Protein AF-A3WUB2-F1 (afdb_monomer_lite)

Foldseek 3Di:
DLQLDDCQRVCVVVVHGSVVLVVCVVVPVVSVVVVVVVLVSNLVNLVVQLVPDPDPVSVVVSLVSNCVSPVVPRPDDDPDPPPDDVVVVVVCVVVPDDDDDPDPDDDDDDDDDDDDDDDDDDDDDDDDDDDDDDDDDDDDDDDDDDD

Structure (mmCIF, N/CA/C/O backbone):
data_AF-A3WUB2-F1
#
_entry.id   AF-A3WUB2-F1
#
loop_
_atom_site.group_PDB
_atom_site.id
_atom_site.type_symbol
_atom_site.label_atom_id
_atom_site.label_alt_id
_atom_site.label_comp_id
_atom_site.label_asym_id
_atom_site.label_entity_id
_atom_site.label_seq_id
_atom_site.pdbx_PDB_ins_code
_atom_site.Cartn_x
_atom_site.Cartn_y
_atom_site.Cartn_z
_atom_site.occupancy
_atom_site.B_iso_or_equiv
_atom_site.auth_seq_id
_atom_site.auth_comp_id
_atom_site.auth_asym_id
_atom_site.auth_atom_id
_atom_site.pdbx_PDB_model_num
ATOM 1 N N . MET A 1 1 ? -5.023 -6.799 1.228 1.00 88.19 1 MET A N 1
ATOM 2 C CA . MET A 1 1 ? -4.365 -5.854 0.292 1.00 88.19 1 MET A CA 1
ATOM 3 C C . MET A 1 1 ? -3.298 -6.496 -0.600 1.00 88.19 1 MET A C 1
ATOM 5 O O . MET A 1 1 ? -2.909 -5.870 -1.576 1.00 88.19 1 MET A O 1
ATOM 9 N N . GLY A 1 2 ? -2.903 -7.758 -0.372 1.00 86.62 2 GLY A N 1
ATOM 10 C CA . GLY A 1 2 ? -1.895 -8.463 -1.185 1.00 86.62 2 GLY A CA 1
ATOM 11 C C . GLY A 1 2 ? -2.21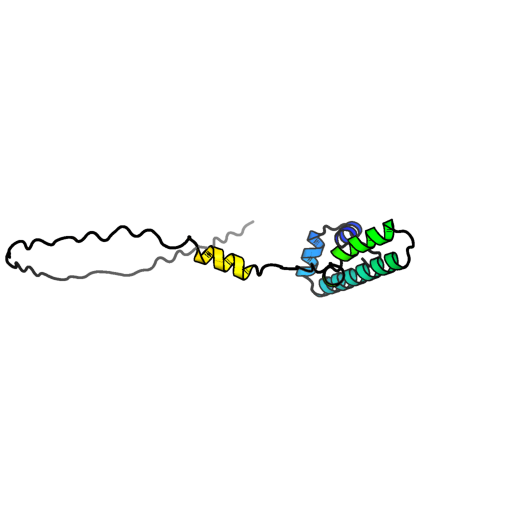4 -8.679 -2.674 1.00 86.62 2 GLY A C 1
ATOM 12 O O . GLY A 1 2 ? -1.397 -9.228 -3.390 1.00 86.62 2 GLY A O 1
ATOM 13 N N . SER A 1 3 ? -3.373 -8.244 -3.176 1.00 89.12 3 SER A N 1
ATOM 14 C CA . SER A 1 3 ? -3.678 -8.180 -4.615 1.00 89.12 3 SER A CA 1
ATOM 15 C C . SER A 1 3 ? -3.305 -6.834 -5.268 1.00 89.12 3 SER A C 1
ATOM 17 O O . SER A 1 3 ? -3.556 -6.629 -6.462 1.00 89.12 3 SER A O 1
ATOM 19 N N . GLY A 1 4 ? -2.734 -5.901 -4.495 1.00 91.19 4 GLY A N 1
ATOM 20 C CA . GLY A 1 4 ? -2.387 -4.537 -4.915 1.00 91.19 4 GLY A CA 1
ATOM 21 C C . GLY A 1 4 ? -3.433 -3.470 -4.550 1.00 91.19 4 GLY A C 1
ATOM 22 O O . GLY A 1 4 ? -3.244 -2.292 -4.854 1.00 91.19 4 GLY A O 1
ATOM 23 N N . LEU A 1 5 ? -4.526 -3.851 -3.878 1.00 93.25 5 LEU A N 1
ATOM 24 C CA . LEU A 1 5 ? -5.572 -2.920 -3.437 1.00 93.25 5 LEU A CA 1
ATOM 25 C C . LEU A 1 5 ? -5.057 -1.944 -2.376 1.00 93.25 5 LEU A C 1
ATOM 27 O O . LEU A 1 5 ? -4.359 -2.347 -1.448 1.00 93.25 5 LEU A O 1
ATOM 31 N N . SER A 1 6 ? -5.465 -0.678 -2.479 1.00 94.94 6 SER A N 1
ATOM 32 C CA . SER A 1 6 ? -5.246 0.319 -1.427 1.00 94.94 6 SER A CA 1
ATOM 33 C C . SER A 1 6 ? -6.092 0.023 -0.185 1.00 94.94 6 SER A C 1
ATOM 35 O O . SER A 1 6 ? -7.097 -0.687 -0.265 1.00 94.94 6 SER A O 1
ATOM 37 N N . LEU A 1 7 ? -5.742 0.638 0.949 1.00 95.25 7 LEU A N 1
ATOM 38 C CA . LEU A 1 7 ? -6.508 0.513 2.194 1.00 95.25 7 LEU A CA 1
ATOM 39 C C . LEU A 1 7 ? -7.975 0.921 2.020 1.00 95.25 7 LEU A C 1
ATOM 41 O O . LEU A 1 7 ? -8.873 0.284 2.553 1.00 95.25 7 LEU A O 1
ATOM 45 N N . THR A 1 8 ? -8.235 1.953 1.214 1.00 96.44 8 THR A N 1
ATOM 46 C CA . THR A 1 8 ? -9.603 2.410 0.917 1.00 96.44 8 THR A CA 1
ATOM 47 C C . THR A 1 8 ? -10.379 1.399 0.082 1.00 96.44 8 THR A C 1
ATOM 49 O O . THR A 1 8 ? -11.546 1.149 0.363 1.00 96.44 8 THR A O 1
ATOM 52 N N . ALA A 1 9 ? -9.739 0.783 -0.913 1.00 95.69 9 ALA A N 1
ATOM 53 C CA . ALA A 1 9 ? -10.386 -0.249 -1.713 1.00 95.69 9 ALA A CA 1
ATOM 54 C C . ALA A 1 9 ? -10.645 -1.523 -0.890 1.00 95.69 9 ALA A C 1
ATOM 56 O O . ALA A 1 9 ? -11.698 -2.138 -1.030 1.00 95.69 9 ALA A O 1
ATOM 57 N N . ALA A 1 10 ? -9.725 -1.884 0.011 1.00 95.56 10 ALA A N 1
ATOM 58 C CA . ALA A 1 10 ? -9.936 -2.970 0.965 1.00 95.56 10 ALA A CA 1
ATOM 59 C C . ALA A 1 10 ? -11.096 -2.670 1.931 1.00 95.56 10 ALA A C 1
ATOM 61 O O . ALA A 1 10 ? -11.934 -3.540 2.148 1.00 95.56 10 ALA A O 1
ATOM 62 N N . ALA A 1 11 ? -11.200 -1.433 2.433 1.00 96.31 11 ALA A N 1
ATOM 63 C CA . ALA A 1 11 ? -12.327 -0.990 3.256 1.00 96.31 11 ALA A CA 1
ATOM 64 C C . ALA A 1 11 ? -13.663 -1.137 2.519 1.00 96.31 11 ALA A C 1
ATOM 66 O O . ALA A 1 11 ? -14.597 -1.743 3.042 1.00 96.31 11 ALA A O 1
ATOM 67 N N . GLY A 1 12 ? -13.719 -0.665 1.269 1.00 97.12 12 GLY A N 1
ATOM 68 C CA . GLY A 1 12 ? -14.898 -0.809 0.417 1.00 97.12 12 GLY A CA 1
ATOM 69 C C . GLY A 1 12 ? -15.281 -2.272 0.186 1.00 97.12 12 GLY A C 1
ATOM 70 O O . GLY A 1 12 ? -16.454 -2.614 0.293 1.00 97.12 12 GLY A O 1
ATOM 71 N N . ALA A 1 13 ? -14.300 -3.151 -0.046 1.00 95.50 13 ALA A N 1
ATOM 72 C CA . ALA A 1 13 ? -14.537 -4.588 -0.201 1.00 95.50 13 ALA A CA 1
ATOM 73 C C . ALA A 1 13 ? -15.074 -5.254 1.081 1.00 95.50 13 ALA A C 1
ATOM 75 O O . ALA A 1 13 ? -15.836 -6.212 0.999 1.00 95.50 13 ALA A O 1
ATOM 76 N N . MET A 1 14 ? -14.705 -4.738 2.256 1.00 94.75 14 MET A N 1
ATOM 77 C CA . MET A 1 14 ? -15.223 -5.178 3.556 1.00 94.75 14 MET A CA 1
ATOM 78 C C . MET A 1 14 ? -16.569 -4.532 3.929 1.00 94.75 14 MET A C 1
ATOM 80 O O . MET A 1 14 ? -17.142 -4.881 4.957 1.00 94.75 14 MET A O 1
ATOM 84 N N . GLY A 1 15 ? -17.069 -3.579 3.135 1.00 97.62 15 GLY A N 1
ATOM 85 C CA . GLY A 1 15 ? -18.298 -2.842 3.437 1.00 97.62 15 GLY A CA 1
ATOM 86 C C . GLY A 1 15 ? -18.156 -1.827 4.574 1.00 97.62 15 GLY A C 1
ATOM 87 O O . GLY A 1 15 ? -19.154 -1.451 5.186 1.00 97.62 15 GLY A O 1
ATOM 88 N N . VAL A 1 16 ? -16.934 -1.376 4.873 1.00 97.94 16 VAL A N 1
ATOM 89 C CA . VAL A 1 16 ? -16.665 -0.400 5.939 1.00 97.94 16 VAL A CA 1
ATOM 90 C C . VAL A 1 16 ? -16.023 0.869 5.390 1.00 97.94 16 VAL A C 1
ATOM 92 O O . VAL A 1 16 ? -15.391 0.882 4.333 1.00 97.94 16 VAL A O 1
ATOM 95 N N . SER A 1 17 ? -16.169 1.970 6.125 1.00 97.69 17 SER A N 1
ATOM 96 C CA . SER A 1 17 ? -15.492 3.217 5.774 1.00 97.69 17 SER A CA 1
ATOM 97 C C . SER A 1 17 ? -13.996 3.143 6.101 1.00 97.69 17 SER A C 1
ATOM 99 O O . SER A 1 17 ? -13.579 2.437 7.021 1.00 97.69 17 SER A O 1
ATOM 101 N N . ARG A 1 18 ? -13.173 3.945 5.412 1.00 96.50 18 ARG A N 1
ATOM 102 C CA . ARG A 1 18 ? -11.752 4.096 5.775 1.00 96.50 18 ARG A CA 1
ATOM 103 C C . ARG A 1 18 ? -11.579 4.607 7.211 1.00 96.50 18 ARG A C 1
ATOM 105 O O . ARG A 1 18 ? -10.668 4.170 7.901 1.00 96.50 18 ARG A O 1
ATOM 112 N N . ALA A 1 19 ? -12.461 5.499 7.664 1.00 97.75 19 ALA A N 1
ATOM 113 C CA . ALA A 1 19 ? -12.425 6.031 9.025 1.00 97.75 19 ALA A CA 1
ATOM 114 C C . ALA A 1 19 ? -12.628 4.929 10.077 1.00 97.75 19 ALA A C 1
ATOM 116 O O . ALA A 1 19 ? -11.963 4.935 11.106 1.00 97.75 19 ALA A O 1
ATOM 117 N N . THR A 1 20 ? -13.492 3.950 9.789 1.00 98.00 20 THR A N 1
ATOM 118 C CA . THR A 1 20 ? -13.698 2.777 10.649 1.00 98.00 20 THR A CA 1
ATOM 119 C C . THR A 1 20 ? -12.412 1.972 10.810 1.00 98.00 20 THR A C 1
ATOM 121 O O . THR A 1 20 ? -12.063 1.620 11.929 1.00 98.00 20 THR A O 1
ATOM 124 N N . ILE A 1 21 ? -11.684 1.736 9.713 1.00 97.44 21 ILE A N 1
ATOM 125 C CA . ILE A 1 21 ? -10.391 1.040 9.763 1.00 97.44 21 ILE A CA 1
ATOM 126 C C . ILE A 1 21 ? -9.374 1.832 10.583 1.00 97.44 21 ILE A C 1
ATOM 128 O O . ILE A 1 21 ? -8.694 1.241 11.411 1.00 97.44 21 ILE A O 1
ATOM 132 N N . ASN A 1 22 ? -9.283 3.151 10.383 1.00 97.25 22 ASN A N 1
ATOM 133 C CA . ASN A 1 22 ? -8.363 3.990 11.156 1.00 97.25 22 ASN A CA 1
ATOM 134 C C . ASN A 1 22 ? -8.636 3.877 12.658 1.00 97.25 22 ASN A C 1
ATOM 136 O O . ASN A 1 22 ? -7.719 3.585 13.414 1.00 97.25 22 ASN A O 1
ATOM 140 N N . ARG A 1 23 ? -9.905 3.988 13.067 1.00 98.12 23 ARG A N 1
ATOM 141 C CA . ARG A 1 23 ? -10.297 3.809 14.467 1.00 98.12 23 ARG A CA 1
ATOM 142 C C . ARG A 1 23 ? -9.883 2.437 15.009 1.00 98.12 23 ARG A C 1
ATOM 144 O O . ARG A 1 23 ? -9.336 2.358 16.097 1.00 98.12 23 ARG A O 1
ATOM 151 N N . TRP A 1 24 ? -10.089 1.364 14.243 1.00 97.88 24 TRP A N 1
ATOM 152 C CA . TRP A 1 24 ? -9.658 0.029 14.666 1.00 97.88 24 TRP A CA 1
ATOM 153 C C . TRP A 1 24 ? -8.139 -0.102 14.794 1.00 97.88 24 TRP A C 1
ATOM 155 O O . TRP A 1 24 ? -7.680 -0.815 15.676 1.00 97.88 24 TRP A O 1
ATOM 165 N N . MET A 1 25 ? -7.353 0.568 13.946 1.00 97.88 25 MET A N 1
ATOM 166 C CA . MET A 1 25 ? -5.890 0.578 14.081 1.00 97.88 25 MET A CA 1
ATOM 167 C C . MET A 1 25 ? -5.424 1.331 15.332 1.00 97.88 25 MET A C 1
ATOM 169 O O . MET A 1 25 ? -4.394 0.971 15.898 1.00 97.88 25 MET A O 1
ATOM 173 N N . ASP A 1 26 ? -6.163 2.359 15.750 1.00 97.81 26 ASP A N 1
ATOM 174 C CA . ASP A 1 26 ? -5.858 3.125 16.961 1.00 97.81 26 ASP A CA 1
ATOM 175 C C . ASP A 1 26 ? -6.255 2.353 18.233 1.00 97.81 26 ASP A C 1
ATOM 177 O O . ASP A 1 26 ? -5.543 2.394 19.233 1.00 97.81 26 ASP A O 1
ATOM 181 N N . GLU A 1 27 ? -7.379 1.631 18.190 1.00 98.31 27 GLU A N 1
ATOM 182 C CA . GLU A 1 27 ? -7.930 0.875 19.325 1.00 98.31 27 GLU A CA 1
ATOM 183 C C . GLU A 1 27 ? -7.296 -0.518 19.498 1.00 98.31 27 GLU A C 1
ATOM 185 O O . GLU A 1 27 ? -7.294 -1.058 20.607 1.00 98.31 27 GLU A O 1
ATOM 190 N N . HIS A 1 28 ? -6.755 -1.111 18.427 1.00 97.88 28 HIS A N 1
ATOM 191 C CA . HIS A 1 28 ? -6.253 -2.487 18.418 1.00 97.88 28 HIS A CA 1
ATOM 192 C C . HIS A 1 28 ? -4.880 -2.599 17.734 1.00 97.88 28 HIS A C 1
ATOM 194 O O . HIS A 1 28 ? -4.769 -2.636 16.505 1.00 97.88 28 HIS A O 1
ATOM 200 N N . GLU A 1 29 ? -3.818 -2.742 18.533 1.00 97.19 29 GLU A N 1
ATOM 201 C CA . GLU A 1 29 ? -2.434 -2.849 18.041 1.00 97.19 29 GLU A CA 1
ATOM 202 C C . GLU A 1 29 ? -2.216 -4.074 17.134 1.00 97.19 29 GLU A C 1
ATOM 204 O O . GLU A 1 29 ? -1.605 -3.972 16.073 1.00 97.19 29 GLU A O 1
ATOM 209 N N . GLU A 1 30 ? -2.815 -5.219 17.467 1.00 97.69 30 GLU A N 1
ATOM 210 C CA . GLU A 1 30 ? -2.765 -6.428 16.632 1.00 97.69 30 GLU A CA 1
ATOM 211 C C . GLU A 1 30 ? -3.368 -6.217 15.231 1.00 97.69 30 GLU A C 1
ATOM 213 O O . GLU A 1 30 ? -2.902 -6.785 14.234 1.00 97.69 30 GLU A O 1
ATOM 218 N N . PHE A 1 31 ? -4.398 -5.370 15.141 1.00 97.56 31 PHE A N 1
ATOM 219 C CA . PHE A 1 31 ? -5.035 -5.034 13.878 1.00 97.56 31 PHE A CA 1
ATOM 220 C C . PHE A 1 31 ? -4.167 -4.067 13.078 1.00 97.56 31 PHE A C 1
ATOM 222 O O . PHE A 1 31 ? -4.010 -4.247 11.869 1.00 97.56 31 PHE A O 1
ATOM 229 N N . LYS A 1 32 ? -3.538 -3.095 13.743 1.00 97.81 32 LYS A N 1
ATOM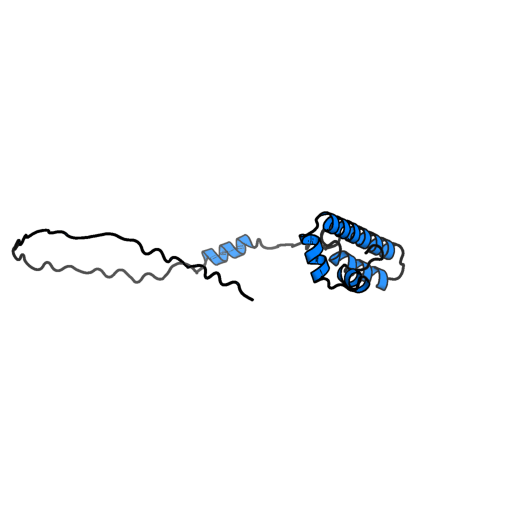 230 C CA . LYS A 1 32 ? -2.543 -2.213 13.126 1.00 97.81 32 LYS A CA 1
ATOM 231 C C . LYS A 1 32 ? -1.395 -3.010 12.500 1.00 97.81 32 LYS A C 1
ATOM 233 O O . LYS A 1 32 ? -1.075 -2.787 11.332 1.00 97.81 32 LYS A O 1
ATOM 238 N N . ASP A 1 33 ? -0.862 -4.004 13.206 1.00 98.06 33 ASP A N 1
ATOM 239 C CA . ASP A 1 33 ? 0.169 -4.906 12.675 1.00 98.06 33 ASP A CA 1
ATOM 240 C C . ASP A 1 33 ? -0.328 -5.738 11.485 1.00 98.06 33 ASP A C 1
ATOM 242 O O . ASP A 1 33 ? 0.408 -5.994 10.525 1.00 98.06 33 ASP A O 1
ATOM 246 N N . ALA A 1 34 ? -1.589 -6.177 11.508 1.00 96.94 34 ALA A N 1
ATOM 247 C CA . ALA A 1 34 ? -2.198 -6.858 10.369 1.00 96.94 34 ALA A CA 1
ATOM 248 C C . ALA A 1 34 ? -2.333 -5.938 9.146 1.00 96.94 34 ALA A C 1
ATOM 250 O O . ALA A 1 34 ? -2.063 -6.374 8.020 1.00 96.94 34 ALA A O 1
ATOM 251 N N . VAL A 1 35 ? -2.707 -4.672 9.351 1.00 96.62 35 VAL A N 1
ATOM 252 C CA . VAL A 1 35 ? -2.765 -3.671 8.280 1.00 96.62 35 VAL A CA 1
ATOM 253 C C . VAL A 1 35 ? -1.370 -3.407 7.722 1.00 96.62 35 VAL A C 1
ATOM 255 O O . VAL A 1 35 ? -1.212 -3.497 6.505 1.00 96.62 35 VAL A O 1
ATOM 258 N N . ALA A 1 36 ? -0.358 -3.211 8.572 1.00 96.19 36 ALA A N 1
ATOM 259 C CA . ALA A 1 36 ? 1.031 -3.009 8.153 1.00 96.19 36 ALA A CA 1
ATOM 260 C C . ALA A 1 36 ? 1.556 -4.182 7.302 1.00 96.19 36 ALA A C 1
ATOM 262 O O . ALA A 1 36 ? 2.092 -3.982 6.209 1.00 96.19 36 ALA A O 1
ATOM 263 N N . ARG A 1 37 ? 1.303 -5.433 7.721 1.00 97.12 37 ARG A N 1
ATOM 264 C CA . ARG A 1 37 ? 1.602 -6.625 6.899 1.00 97.12 37 ARG A CA 1
ATOM 265 C C . ARG A 1 37 ? 0.857 -6.609 5.565 1.00 97.12 37 ARG A C 1
ATOM 267 O O . ARG A 1 37 ? 1.398 -7.009 4.534 1.00 97.12 37 ARG A O 1
ATOM 274 N N . GLY A 1 38 ? -0.390 -6.148 5.571 1.00 96.31 38 GLY A N 1
ATOM 275 C CA . GLY A 1 38 ? -1.178 -5.964 4.361 1.00 96.31 38 GLY A CA 1
ATOM 276 C C . GLY A 1 38 ? -0.588 -4.920 3.410 1.00 96.31 38 GLY A C 1
ATOM 277 O O . GLY A 1 38 ? -0.662 -5.118 2.195 1.00 96.31 38 GLY A O 1
ATOM 278 N N . GLU A 1 39 ? -0.034 -3.826 3.934 1.00 95.75 39 GLU A N 1
ATOM 279 C CA . GLU A 1 39 ? 0.596 -2.754 3.151 1.00 95.75 39 GLU A CA 1
ATOM 280 C C . GLU A 1 39 ? 1.903 -3.236 2.523 1.00 95.75 39 GLU A C 1
ATOM 282 O O . GLU A 1 39 ? 2.080 -3.082 1.314 1.00 95.75 39 GLU A O 1
ATOM 287 N N . ALA A 1 40 ? 2.733 -3.955 3.282 1.00 95.94 40 ALA A N 1
ATOM 288 C CA . ALA A 1 40 ? 3.921 -4.618 2.745 1.00 95.94 40 ALA A CA 1
ATOM 289 C C . ALA A 1 40 ? 3.562 -5.615 1.623 1.00 95.94 40 ALA A C 1
ATOM 291 O O . ALA A 1 40 ? 4.144 -5.593 0.537 1.00 95.94 40 ALA A O 1
ATOM 292 N N . ALA A 1 41 ? 2.527 -6.440 1.821 1.00 97.00 41 ALA A N 1
ATOM 293 C CA . ALA A 1 41 ? 2.057 -7.366 0.788 1.00 97.00 41 ALA A CA 1
ATOM 294 C C . ALA A 1 41 ? 1.516 -6.644 -0.461 1.00 97.00 41 ALA A C 1
ATOM 296 O O . ALA A 1 41 ? 1.604 -7.163 -1.575 1.00 97.00 41 ALA A O 1
ATOM 297 N N . ARG A 1 42 ? 0.937 -5.449 -0.293 1.00 96.81 42 ARG A N 1
ATOM 298 C CA . ARG A 1 42 ? 0.484 -4.613 -1.411 1.00 96.81 42 ARG A CA 1
ATOM 299 C C . ARG A 1 42 ? 1.667 -4.116 -2.239 1.00 96.81 42 ARG A C 1
ATOM 301 O O . ARG A 1 42 ? 1.571 -4.174 -3.463 1.00 96.81 42 ARG A O 1
ATOM 308 N N . ALA A 1 43 ? 2.737 -3.642 -1.597 1.00 96.88 43 ALA A N 1
ATOM 309 C CA . ALA A 1 43 ? 3.951 -3.198 -2.282 1.00 96.88 43 ALA A CA 1
ATOM 310 C C . ALA A 1 43 ? 4.549 -4.340 -3.118 1.00 96.88 43 ALA A C 1
ATOM 312 O O . ALA A 1 43 ? 4.646 -4.212 -4.338 1.00 96.88 43 ALA A O 1
ATOM 313 N N . LEU A 1 44 ? 4.755 -5.513 -2.506 1.00 97.25 44 LEU A N 1
ATOM 314 C CA . LEU A 1 44 ? 5.245 -6.710 -3.198 1.00 97.25 44 LEU A CA 1
ATOM 315 C C . LEU A 1 44 ? 4.399 -7.076 -4.428 1.00 97.25 44 LEU A C 1
ATOM 317 O O . LEU A 1 44 ? 4.932 -7.406 -5.487 1.00 97.25 44 LEU A O 1
ATOM 321 N N . ALA A 1 45 ? 3.070 -7.021 -4.307 1.00 97.19 45 ALA A N 1
ATOM 322 C CA . ALA A 1 45 ? 2.169 -7.346 -5.409 1.00 97.19 45 ALA A CA 1
ATOM 323 C C . ALA A 1 45 ? 2.263 -6.341 -6.568 1.00 97.19 45 ALA A C 1
ATOM 325 O O . ALA A 1 45 ? 2.161 -6.731 -7.734 1.00 97.19 45 ALA A O 1
ATOM 326 N N . LEU A 1 46 ? 2.442 -5.054 -6.260 1.00 97.00 46 LEU A N 1
ATOM 327 C CA . LEU A 1 46 ? 2.605 -4.001 -7.261 1.00 97.00 46 LEU A CA 1
ATOM 328 C C . LEU A 1 46 ? 3.958 -4.109 -7.970 1.00 97.00 46 LEU A C 1
ATOM 330 O O . LEU A 1 46 ? 3.988 -4.012 -9.198 1.00 97.00 46 LEU A O 1
ATOM 334 N N . GLU A 1 47 ? 5.033 -4.376 -7.230 1.00 97.06 47 GLU A N 1
ATOM 335 C CA . GLU A 1 47 ? 6.373 -4.614 -7.779 1.00 97.06 47 GLU A CA 1
ATOM 336 C C . GLU A 1 47 ? 6.404 -5.854 -8.663 1.00 97.06 47 GLU A C 1
ATOM 338 O O . GLU A 1 47 ? 6.820 -5.785 -9.816 1.00 97.06 47 GLU A O 1
ATOM 343 N N . SER A 1 48 ? 5.867 -6.971 -8.169 1.00 97.44 48 SER A N 1
ATOM 344 C CA . SER A 1 48 ? 5.784 -8.216 -8.937 1.00 97.44 48 SER A CA 1
ATOM 345 C C . SER A 1 48 ? 5.003 -8.012 -10.235 1.00 97.44 48 SER A C 1
ATOM 347 O O . SER A 1 48 ? 5.417 -8.479 -11.294 1.00 97.44 48 SER A O 1
ATOM 349 N N . ARG A 1 49 ? 3.888 -7.267 -10.182 1.00 96.81 49 ARG A N 1
ATOM 350 C CA . ARG A 1 49 ? 3.098 -6.928 -11.375 1.00 96.81 49 ARG A CA 1
ATOM 351 C C . ARG A 1 49 ? 3.863 -6.026 -12.339 1.00 96.81 49 ARG A C 1
ATOM 353 O O . ARG A 1 49 ? 3.714 -6.191 -13.545 1.00 96.81 49 ARG A O 1
ATOM 360 N N . MET A 1 50 ? 4.641 -5.080 -11.822 1.00 96.88 50 MET A N 1
ATOM 361 C CA . MET A 1 50 ? 5.473 -4.197 -12.631 1.00 96.88 50 MET A CA 1
ATOM 362 C C . MET A 1 50 ? 6.564 -4.985 -13.363 1.00 96.88 50 MET A C 1
ATOM 364 O O . MET A 1 50 ? 6.702 -4.832 -14.570 1.00 96.88 50 MET A O 1
ATOM 368 N N . LEU A 1 51 ? 7.287 -5.853 -12.648 1.00 97.06 51 LEU A N 1
ATOM 369 C CA . LEU A 1 51 ? 8.386 -6.661 -13.189 1.00 97.06 51 LEU A CA 1
ATOM 370 C C . LEU A 1 51 ? 7.915 -7.728 -14.184 1.00 97.06 51 LEU A C 1
ATOM 372 O O . LEU A 1 51 ? 8.647 -8.071 -15.104 1.00 97.06 51 LEU A O 1
ATOM 376 N N . ALA A 1 52 ? 6.703 -8.253 -14.005 1.00 97.50 52 ALA A N 1
ATOM 377 C CA . ALA A 1 52 ? 6.130 -9.267 -14.886 1.00 97.50 52 ALA A CA 1
ATOM 378 C C . ALA A 1 52 ? 5.444 -8.691 -16.139 1.00 97.50 52 ALA A C 1
ATOM 380 O O . ALA A 1 52 ? 4.916 -9.458 -16.944 1.00 97.50 52 ALA A O 1
ATOM 381 N N . SER A 1 53 ? 5.362 -7.365 -16.287 1.00 96.81 53 SER A N 1
ATOM 382 C CA . SER A 1 53 ? 4.633 -6.736 -17.387 1.00 96.81 53 SER A CA 1
ATOM 383 C C . SER A 1 53 ? 5.576 -6.112 -18.404 1.00 96.81 53 SER A C 1
ATOM 385 O O . SER A 1 53 ? 6.385 -5.267 -18.052 1.00 96.81 53 SER A O 1
ATOM 387 N N . ASP A 1 54 ? 5.369 -6.420 -19.684 1.00 97.00 54 ASP A N 1
ATOM 388 C CA . ASP A 1 54 ? 6.023 -5.713 -20.796 1.00 97.00 54 ASP A CA 1
ATOM 389 C C . ASP A 1 54 ? 5.252 -4.448 -21.221 1.00 97.00 54 ASP A C 1
ATOM 391 O O . ASP A 1 54 ? 5.690 -3.669 -22.070 1.00 97.00 54 ASP A O 1
ATOM 395 N N . ASN A 1 55 ? 4.065 -4.218 -20.647 1.00 97.81 55 ASN A N 1
ATOM 396 C CA . ASN A 1 55 ? 3.225 -3.085 -21.001 1.00 97.81 55 ASN A CA 1
ATOM 397 C C . ASN A 1 55 ? 3.652 -1.836 -20.223 1.00 97.81 55 ASN A C 1
ATOM 399 O O . ASN A 1 55 ? 3.399 -1.703 -19.024 1.00 97.81 55 ASN A O 1
ATOM 403 N N . THR A 1 56 ? 4.204 -0.855 -20.937 1.00 96.88 56 THR A N 1
ATOM 404 C CA . THR A 1 56 ? 4.664 0.413 -20.358 1.00 96.88 56 THR A CA 1
ATOM 405 C C . THR A 1 56 ? 3.586 1.156 -19.560 1.00 96.88 56 THR A C 1
ATOM 407 O O . THR A 1 56 ? 3.910 1.813 -18.571 1.00 96.88 56 THR A O 1
ATOM 410 N N . ALA A 1 57 ? 2.308 1.070 -19.944 1.00 97.44 57 ALA A N 1
ATOM 411 C CA . ALA A 1 57 ? 1.223 1.712 -19.199 1.00 97.44 57 ALA A CA 1
ATOM 412 C C . ALA A 1 57 ? 1.005 1.052 -17.828 1.00 97.44 57 ALA A C 1
ATOM 414 O O . ALA A 1 57 ? 0.817 1.754 -16.835 1.00 97.44 57 ALA A O 1
ATOM 415 N N . VAL A 1 58 ? 1.090 -0.281 -17.762 1.00 96.88 58 VAL A N 1
ATOM 416 C CA . VAL A 1 58 ? 0.997 -1.039 -16.504 1.00 96.88 58 VAL A CA 1
ATOM 417 C C . VAL A 1 58 ? 2.203 -0.740 -15.622 1.00 96.88 58 VAL A C 1
ATOM 419 O O . VAL A 1 58 ? 2.021 -0.443 -14.443 1.00 96.88 58 VAL A O 1
ATOM 422 N N . ILE A 1 59 ? 3.409 -0.730 -16.200 1.00 97.75 59 ILE A N 1
ATOM 423 C CA . ILE A 1 59 ? 4.643 -0.400 -15.475 1.00 97.75 59 ILE A CA 1
ATOM 424 C C . ILE A 1 59 ? 4.528 0.984 -14.830 1.00 97.75 59 ILE A C 1
ATOM 426 O O . ILE A 1 59 ? 4.714 1.124 -13.622 1.00 97.75 59 ILE A O 1
ATOM 430 N N . LYS A 1 60 ? 4.149 2.005 -15.610 1.00 97.38 60 LYS A N 1
ATOM 431 C CA . LYS A 1 60 ? 3.976 3.375 -15.103 1.00 97.38 60 LYS A CA 1
ATOM 432 C C . LYS A 1 60 ? 2.900 3.452 -14.022 1.00 97.38 60 LYS A C 1
ATOM 434 O O . LYS A 1 60 ? 3.118 4.093 -12.999 1.00 97.38 60 LYS A O 1
ATOM 439 N N . ALA A 1 61 ? 1.756 2.795 -14.218 1.00 96.25 61 ALA A N 1
ATOM 440 C CA . ALA A 1 61 ? 0.688 2.777 -13.221 1.00 96.25 61 ALA A CA 1
ATOM 441 C C . ALA A 1 61 ? 1.144 2.135 -11.899 1.00 96.25 61 ALA A C 1
ATOM 443 O O . ALA A 1 61 ? 0.879 2.690 -10.832 1.00 96.25 61 ALA A O 1
ATOM 444 N N . CYS A 1 62 ? 1.869 1.012 -11.959 1.00 96.69 62 CYS A N 1
ATOM 445 C CA . CYS A 1 62 ? 2.464 0.385 -10.780 1.00 96.69 62 CYS A CA 1
ATOM 446 C C . CYS A 1 62 ? 3.499 1.296 -10.112 1.00 96.69 62 CYS A C 1
ATOM 448 O O . CYS A 1 62 ? 3.437 1.465 -8.898 1.00 96.69 62 CYS A O 1
ATOM 450 N N . HIS A 1 63 ? 4.373 1.947 -10.882 1.00 96.31 63 HIS A N 1
ATOM 451 C CA . HIS A 1 63 ? 5.354 2.901 -10.362 1.00 96.31 63 HIS A CA 1
ATOM 452 C C . HIS A 1 63 ? 4.688 4.046 -9.575 1.00 96.31 63 HIS A C 1
ATOM 454 O O . HIS A 1 63 ? 5.033 4.306 -8.423 1.00 96.31 63 HIS A O 1
ATOM 460 N N . PHE A 1 64 ? 3.654 4.684 -10.139 1.00 96.06 64 PHE A N 1
ATOM 461 C CA . PHE A 1 64 ? 2.887 5.716 -9.426 1.00 96.06 64 PHE A CA 1
ATOM 462 C C . PHE A 1 64 ? 2.147 5.171 -8.198 1.00 96.06 64 PHE A C 1
ATOM 464 O O . PHE A 1 64 ? 2.008 5.871 -7.191 1.00 96.06 64 PHE A O 1
ATOM 471 N N . ALA A 1 65 ? 1.661 3.931 -8.254 1.00 95.81 65 ALA A N 1
ATOM 472 C CA . ALA A 1 65 ? 1.030 3.296 -7.105 1.00 95.81 65 ALA A CA 1
ATOM 473 C C . ALA A 1 65 ? 2.039 3.019 -5.977 1.00 95.81 65 ALA A C 1
ATOM 475 O O . ALA A 1 65 ? 1.682 3.204 -4.812 1.00 95.81 65 ALA A O 1
ATOM 476 N N . LEU A 1 66 ? 3.272 2.631 -6.316 1.00 96.50 66 LEU A N 1
ATOM 477 C CA . LEU A 1 66 ? 4.359 2.341 -5.378 1.00 96.50 66 LEU A CA 1
ATOM 478 C C . LEU A 1 66 ? 4.873 3.597 -4.678 1.00 96.50 66 LEU A C 1
ATOM 480 O O . LEU A 1 66 ? 4.950 3.596 -3.455 1.00 96.50 66 LEU A O 1
ATOM 484 N N . MET A 1 67 ? 5.053 4.712 -5.391 1.00 95.69 67 MET A N 1
ATOM 485 C CA . MET A 1 67 ? 5.411 6.001 -4.767 1.00 95.69 67 MET A CA 1
ATOM 486 C C . MET A 1 67 ? 4.419 6.469 -3.688 1.00 95.69 67 MET A C 1
ATOM 488 O O . MET A 1 67 ? 4.778 7.241 -2.799 1.00 95.69 67 MET A O 1
ATOM 492 N N . ASN A 1 68 ? 3.161 6.027 -3.775 1.00 92.25 68 ASN A N 1
ATOM 493 C CA . ASN A 1 68 ? 2.127 6.312 -2.781 1.00 92.25 68 ASN A CA 1
ATOM 494 C C . ASN A 1 68 ? 1.991 5.218 -1.713 1.00 92.25 68 ASN A C 1
ATOM 496 O O . ASN A 1 68 ? 1.417 5.477 -0.659 1.00 92.25 68 ASN A O 1
ATOM 500 N N . ALA A 1 69 ? 2.412 3.989 -2.011 1.00 93.62 69 ALA A N 1
ATOM 501 C CA . ALA A 1 69 ? 2.306 2.848 -1.107 1.00 93.62 69 ALA A CA 1
ATOM 502 C C . ALA A 1 69 ? 3.517 2.732 -0.174 1.00 93.62 69 ALA A C 1
ATOM 504 O O . ALA A 1 69 ? 3.316 2.428 0.992 1.00 93.62 69 ALA A O 1
ATOM 505 N N . ALA A 1 70 ? 4.717 2.989 -0.696 1.00 94.06 70 ALA A N 1
ATOM 506 C CA . ALA A 1 70 ? 5.999 2.904 -0.002 1.00 94.06 70 ALA A CA 1
ATOM 507 C C . ALA A 1 70 ? 6.881 4.110 -0.396 1.00 94.06 70 ALA A C 1
ATOM 509 O O . ALA A 1 70 ? 7.836 3.980 -1.172 1.00 94.06 70 ALA A O 1
ATOM 510 N N . PRO A 1 71 ? 6.513 5.336 0.029 1.00 93.06 71 PRO A N 1
ATOM 511 C CA . PRO A 1 71 ? 7.219 6.554 -0.365 1.00 93.06 71 PRO A CA 1
ATOM 512 C C . PRO A 1 71 ? 8.683 6.580 0.095 1.00 93.06 71 PRO A C 1
ATOM 514 O O . PRO A 1 71 ? 9.511 7.191 -0.567 1.00 93.06 71 PRO A O 1
ATOM 517 N N . GLU A 1 72 ? 9.022 5.940 1.205 1.00 91.25 72 GLU A N 1
ATOM 518 C CA . GLU A 1 72 ? 10.386 5.843 1.735 1.00 91.25 72 GLU A CA 1
ATOM 519 C C . GLU A 1 72 ? 11.364 5.127 0.793 1.00 91.25 72 GLU A C 1
ATOM 521 O O . GLU A 1 72 ? 12.536 5.504 0.734 1.00 91.25 72 GLU A O 1
ATOM 526 N N . GLU A 1 73 ? 10.879 4.146 0.032 1.00 92.19 73 GLU A N 1
ATOM 527 C CA . GLU A 1 73 ? 11.677 3.359 -0.913 1.00 92.19 73 GLU A CA 1
ATOM 528 C C . GLU A 1 73 ? 11.583 3.905 -2.342 1.00 92.19 73 GLU A C 1
ATOM 530 O O . GLU A 1 73 ? 12.581 3.956 -3.060 1.00 92.19 73 GLU A O 1
ATOM 535 N N . TRP A 1 74 ? 10.387 4.342 -2.747 1.00 94.06 74 TRP A N 1
ATOM 536 C CA . TRP A 1 74 ? 10.080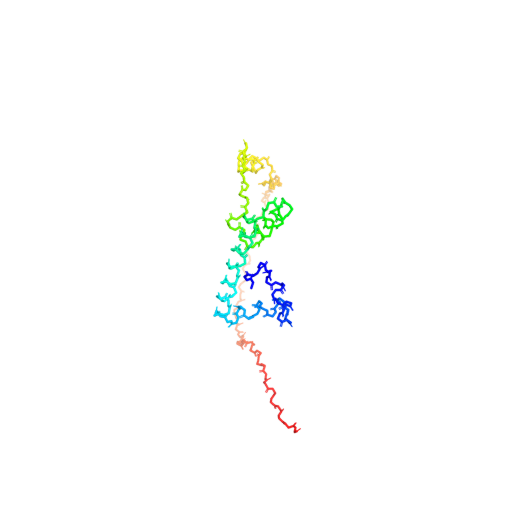 4.642 -4.147 1.00 94.06 74 TRP A CA 1
ATOM 537 C C . TRP A 1 74 ? 10.025 6.132 -4.481 1.00 94.06 74 TRP A C 1
ATOM 539 O O . TRP A 1 74 ? 10.038 6.486 -5.660 1.00 94.06 74 TRP A O 1
ATOM 549 N N . ARG A 1 75 ? 9.924 7.032 -3.494 1.00 91.81 75 ARG A N 1
ATOM 550 C CA . ARG A 1 75 ? 9.891 8.470 -3.787 1.00 91.81 75 ARG A CA 1
ATOM 551 C C . ARG A 1 75 ? 11.289 8.944 -4.161 1.00 91.81 75 ARG A C 1
ATOM 553 O O . ARG A 1 75 ? 12.243 8.794 -3.401 1.00 91.81 75 ARG A O 1
ATOM 560 N N . GLU A 1 76 ? 11.381 9.595 -5.311 1.00 87.69 76 GLU A N 1
ATOM 561 C CA . GLU A 1 76 ? 12.609 10.250 -5.740 1.00 87.69 76 GLU A CA 1
ATOM 562 C C . GLU A 1 76 ? 13.028 11.304 -4.708 1.00 87.69 76 GLU A C 1
ATOM 564 O O . GLU A 1 76 ? 12.252 12.188 -4.328 1.00 87.69 76 GLU A O 1
ATOM 569 N N . LYS A 1 77 ? 14.272 11.203 -4.231 1.00 83.62 77 LYS A N 1
ATOM 570 C CA . LYS A 1 77 ? 14.866 12.238 -3.387 1.00 83.62 77 LYS A CA 1
ATOM 571 C C . LYS A 1 77 ? 15.230 13.411 -4.296 1.00 83.62 77 LYS A C 1
ATOM 573 O O . LYS A 1 77 ? 16.041 13.213 -5.201 1.00 83.62 77 LYS A O 1
ATOM 578 N N . PRO A 1 78 ? 14.672 14.616 -4.084 1.00 79.00 78 PRO A N 1
ATOM 579 C CA . PRO A 1 78 ? 15.067 15.764 -4.879 1.00 79.00 78 PRO A CA 1
ATOM 580 C C . PRO A 1 78 ? 16.547 16.049 -4.618 1.00 79.00 78 PRO A C 1
ATOM 582 O O . PRO A 1 78 ? 16.946 16.343 -3.490 1.00 79.00 78 PRO A O 1
ATOM 585 N N . VAL A 1 79 ? 17.366 15.949 -5.663 1.00 76.12 79 VAL A N 1
ATOM 586 C CA . VAL A 1 79 ? 18.740 16.450 -5.634 1.00 76.12 79 VAL A CA 1
ATOM 587 C C . VAL A 1 79 ? 18.638 17.964 -5.746 1.00 76.12 79 VAL A C 1
ATOM 589 O O . VAL A 1 79 ? 18.438 18.512 -6.827 1.00 76.12 79 VAL A O 1
ATOM 592 N N . VAL A 1 80 ? 18.683 18.648 -4.606 1.00 75.88 80 VAL A N 1
ATOM 593 C CA . VAL A 1 80 ? 18.704 20.109 -4.584 1.00 75.88 80 VAL A CA 1
ATOM 594 C C . VAL A 1 80 ? 20.140 20.554 -4.840 1.00 75.88 80 VAL A C 1
ATOM 596 O O . VAL A 1 80 ? 20.958 20.610 -3.925 1.00 75.88 80 VAL A O 1
ATOM 599 N N . GLU A 1 81 ? 20.452 20.878 -6.090 1.00 67.69 81 GLU A N 1
ATOM 600 C CA . GLU A 1 81 ? 21.667 21.619 -6.425 1.00 67.69 81 GLU A CA 1
ATOM 601 C C . GLU A 1 81 ? 21.480 23.085 -6.006 1.00 67.69 81 GLU A C 1
ATOM 603 O O . GLU A 1 81 ? 21.055 23.940 -6.784 1.00 67.69 81 GLU A O 1
ATOM 608 N N . THR A 1 82 ? 21.748 23.405 -4.739 1.00 63.66 82 THR A N 1
ATOM 609 C CA . THR A 1 82 ? 21.812 24.804 -4.302 1.00 63.66 82 THR A CA 1
ATOM 610 C C . THR A 1 82 ? 23.115 25.428 -4.799 1.00 63.66 82 THR A C 1
ATOM 612 O O . THR A 1 82 ? 24.161 25.265 -4.176 1.00 63.66 82 THR A O 1
ATOM 615 N N . ALA A 1 83 ? 23.055 26.178 -5.902 1.00 65.25 83 ALA A N 1
ATOM 616 C CA . ALA A 1 83 ? 24.167 27.026 -6.349 1.00 65.25 83 ALA A CA 1
ATOM 617 C C . ALA A 1 83 ? 24.451 28.193 -5.377 1.00 65.25 83 ALA A C 1
ATOM 619 O O . ALA A 1 83 ? 25.536 28.771 -5.389 1.00 65.25 83 ALA A O 1
ATOM 620 N N . VAL A 1 84 ? 23.480 28.541 -4.525 1.00 69.50 84 VAL A N 1
ATOM 621 C CA . VAL A 1 84 ? 23.593 29.583 -3.502 1.00 69.50 84 VAL A CA 1
ATOM 622 C C . VAL A 1 84 ? 23.072 29.022 -2.187 1.00 69.50 84 VAL A C 1
ATOM 624 O O . VAL A 1 84 ? 21.959 28.504 -2.135 1.00 69.50 84 VAL A O 1
ATOM 627 N N . ASP A 1 85 ? 23.883 29.124 -1.136 1.00 79.50 85 ASP A N 1
ATOM 628 C CA . ASP A 1 85 ? 23.504 28.707 0.210 1.00 79.50 85 ASP A CA 1
ATOM 629 C C . ASP A 1 85 ? 22.308 29.559 0.693 1.00 79.50 85 ASP A C 1
ATOM 631 O O . ASP A 1 85 ? 22.452 30.779 0.852 1.00 79.50 85 ASP A O 1
ATOM 635 N N . PRO A 1 86 ? 21.116 28.971 0.903 1.00 76.19 86 PRO A N 1
ATOM 636 C CA . PRO A 1 86 ? 19.926 29.716 1.307 1.00 76.19 86 PRO A CA 1
ATOM 637 C C . PRO A 1 86 ? 20.112 30.420 2.658 1.00 76.19 86 PRO A C 1
ATOM 639 O O . PRO A 1 86 ? 19.506 31.470 2.884 1.00 76.19 86 PRO A O 1
ATOM 642 N N . LEU A 1 87 ? 20.992 29.908 3.530 1.00 79.12 87 LEU A N 1
ATOM 643 C CA . LEU A 1 87 ? 21.334 30.574 4.789 1.00 79.12 87 LEU A CA 1
ATOM 644 C C . LEU A 1 87 ? 22.101 31.874 4.550 1.00 79.12 87 LEU A C 1
ATOM 646 O O . LEU A 1 87 ? 21.901 32.849 5.274 1.00 79.12 87 LEU A O 1
ATOM 650 N N . ARG A 1 88 ? 22.932 31.924 3.506 1.00 75.38 88 ARG A N 1
ATOM 651 C CA . ARG A 1 88 ? 23.673 33.128 3.126 1.00 75.38 88 ARG A CA 1
ATOM 652 C C . ARG A 1 88 ? 22.750 34.206 2.559 1.00 75.38 88 ARG A C 1
ATOM 654 O O . ARG A 1 88 ? 22.868 35.362 2.953 1.00 75.38 88 ARG A O 1
ATOM 661 N N . VAL A 1 89 ? 21.794 33.829 1.707 1.00 77.56 89 VAL A N 1
ATOM 662 C CA . VAL A 1 89 ? 20.781 34.764 1.173 1.00 77.56 89 VAL A CA 1
ATOM 663 C C . VAL A 1 89 ? 19.930 35.347 2.302 1.00 77.56 89 VAL A C 1
ATOM 665 O O . VAL A 1 89 ? 19.676 36.551 2.339 1.00 77.56 89 VAL A O 1
ATOM 668 N N . LEU A 1 90 ? 19.532 34.511 3.264 1.00 75.69 90 LEU A N 1
ATOM 669 C CA . LEU A 1 90 ? 18.780 34.957 4.433 1.00 75.69 90 LEU A CA 1
ATOM 670 C C . LEU A 1 90 ? 19.613 35.888 5.333 1.00 75.69 90 LEU A C 1
ATOM 672 O O . LEU A 1 90 ? 19.108 36.911 5.797 1.00 75.69 90 LEU A O 1
ATOM 676 N N . ALA A 1 91 ? 20.891 35.569 5.553 1.00 78.69 91 ALA A N 1
ATOM 677 C CA . ALA A 1 91 ? 21.799 36.409 6.331 1.00 78.69 91 ALA A CA 1
ATOM 678 C C . ALA A 1 91 ? 21.970 37.803 5.701 1.00 78.69 91 ALA A C 1
ATOM 680 O O . ALA A 1 91 ? 21.915 38.809 6.410 1.00 78.69 91 ALA A O 1
ATOM 681 N N . GLU A 1 92 ? 22.101 37.876 4.374 1.00 78.06 92 GLU A N 1
ATOM 682 C CA . GLU A 1 92 ? 22.188 39.142 3.636 1.00 78.06 92 GLU A CA 1
ATOM 683 C C . GLU A 1 92 ? 20.892 39.972 3.759 1.00 78.06 92 GLU A C 1
ATOM 685 O O . GLU A 1 92 ? 20.953 41.184 3.976 1.00 78.06 92 GLU A O 1
ATOM 690 N N . GLN A 1 93 ? 19.715 39.336 3.722 1.00 76.25 93 GLN A N 1
ATOM 691 C CA . GLN A 1 93 ? 18.421 40.016 3.889 1.00 76.25 93 GLN A CA 1
ATOM 692 C C . GLN A 1 93 ? 18.208 40.573 5.307 1.00 76.25 93 GLN A C 1
ATOM 694 O O . GLN A 1 93 ? 17.725 41.698 5.468 1.00 76.25 93 GLN A O 1
ATOM 699 N N . ILE A 1 94 ? 18.591 39.819 6.342 1.00 72.12 94 ILE A N 1
ATOM 700 C CA . ILE A 1 94 ? 18.455 40.250 7.745 1.00 72.12 94 ILE A CA 1
ATOM 701 C C . ILE A 1 94 ? 19.441 41.377 8.065 1.00 72.12 94 ILE A C 1
ATOM 703 O O . ILE A 1 94 ? 19.092 42.328 8.768 1.00 72.12 94 ILE A O 1
ATOM 707 N N . SER A 1 95 ? 20.652 41.311 7.509 1.00 66.50 95 SER A N 1
ATOM 708 C CA . SER A 1 95 ? 21.681 42.327 7.729 1.00 66.50 95 SER A CA 1
ATOM 709 C C . SER A 1 95 ? 21.365 43.668 7.041 1.00 66.50 95 SER A C 1
ATOM 711 O O . SER A 1 95 ? 22.040 44.660 7.317 1.00 66.50 95 SER A O 1
ATOM 713 N N . GLY A 1 96 ? 20.349 43.712 6.165 1.00 62.47 96 GLY A N 1
ATOM 714 C CA . GLY A 1 96 ? 20.096 44.828 5.255 1.00 62.47 96 GLY A CA 1
ATOM 715 C C . GLY A 1 96 ? 19.106 45.917 5.691 1.00 62.47 96 GLY A C 1
ATOM 716 O O . GLY A 1 96 ? 19.313 47.056 5.277 1.00 62.47 96 GLY A O 1
ATOM 717 N N . SER A 1 97 ? 18.025 45.667 6.460 1.00 57.94 97 SER A N 1
ATOM 718 C CA . SER A 1 97 ? 17.023 46.754 6.665 1.00 57.94 97 SER A CA 1
ATOM 719 C C . SER A 1 97 ? 15.929 46.669 7.749 1.00 57.94 97 SER A C 1
ATOM 721 O O . SER A 1 97 ? 15.216 47.656 7.902 1.00 57.94 97 SER A O 1
ATOM 723 N N . ALA A 1 98 ? 15.717 45.594 8.517 1.00 56.16 98 ALA A N 1
ATOM 724 C CA . ALA A 1 98 ? 14.374 45.413 9.114 1.00 56.16 98 ALA A CA 1
ATOM 725 C C . ALA A 1 98 ? 14.169 45.665 10.626 1.00 56.16 98 ALA A C 1
ATOM 727 O O . ALA A 1 98 ? 13.015 45.691 11.044 1.00 56.16 98 ALA A O 1
ATOM 728 N N . ILE A 1 99 ? 15.190 45.861 11.476 1.00 55.41 99 ILE A N 1
ATOM 729 C CA . ILE A 1 99 ? 14.945 45.976 12.939 1.00 55.41 99 ILE A CA 1
ATOM 730 C C . ILE A 1 99 ? 15.776 47.075 13.611 1.00 55.41 99 ILE A C 1
ATOM 732 O O . ILE A 1 99 ? 16.546 46.842 14.538 1.00 55.41 99 ILE A O 1
ATOM 736 N N . ARG A 1 100 ? 15.599 48.322 13.177 1.00 57.38 100 ARG A N 1
ATOM 737 C CA . ARG A 1 100 ? 15.771 49.461 14.088 1.00 57.38 100 ARG A CA 1
ATOM 738 C C . ARG A 1 100 ? 14.514 50.316 14.004 1.00 57.38 100 ARG A C 1
ATOM 740 O O . ARG A 1 100 ? 14.358 51.030 13.014 1.00 57.38 100 ARG A O 1
ATOM 747 N N . PRO A 1 101 ? 13.612 50.271 15.000 1.00 60.00 101 PRO A N 1
ATOM 748 C CA . PRO A 1 101 ? 12.626 51.330 15.146 1.00 60.00 101 PRO A CA 1
ATOM 749 C C . PRO A 1 101 ? 13.383 52.663 15.133 1.00 60.00 101 PRO A C 1
ATOM 751 O O . PRO A 1 101 ? 14.353 52.820 15.879 1.00 60.00 101 PRO A O 1
ATOM 754 N N . ARG A 1 102 ? 13.002 53.603 14.258 1.00 57.78 102 ARG A N 1
ATOM 755 C CA . ARG A 1 102 ? 13.527 54.974 14.313 1.00 57.78 102 ARG A CA 1
ATOM 756 C C . ARG A 1 102 ? 13.119 55.555 15.663 1.00 57.78 102 ARG A C 1
ATOM 758 O O . ARG A 1 102 ? 11.982 55.977 15.843 1.00 57.78 102 ARG A O 1
ATOM 765 N N . MET A 1 103 ? 14.037 55.517 16.618 1.00 57.12 103 MET A N 1
ATOM 766 C CA . MET A 1 103 ? 13.858 56.151 17.912 1.00 57.12 103 MET A CA 1
ATOM 767 C C . MET A 1 103 ? 13.828 57.667 17.663 1.00 57.12 103 MET A C 1
ATOM 769 O O . MET A 1 103 ? 14.740 58.169 17.000 1.00 57.12 103 MET A O 1
ATOM 773 N N . PRO A 1 104 ? 12.782 58.396 18.088 1.00 70.62 104 PRO A N 1
ATOM 774 C CA . PRO A 1 104 ? 12.761 59.843 17.934 1.00 70.62 104 PRO A CA 1
ATOM 775 C C . PRO A 1 104 ? 13.926 60.455 18.719 1.00 70.62 104 PRO A C 1
ATOM 777 O O . PRO A 1 104 ? 14.277 59.969 19.796 1.00 70.62 104 PRO A O 1
ATOM 780 N N . GLU A 1 105 ? 14.539 61.496 18.155 1.00 67.75 105 GLU A N 1
ATOM 781 C CA . GLU A 1 105 ? 15.699 62.165 18.747 1.00 67.75 105 GLU A CA 1
ATOM 782 C C . GLU A 1 105 ? 15.402 62.601 20.195 1.00 67.75 105 GLU A C 1
ATOM 784 O O . GLU A 1 105 ? 14.313 63.123 20.470 1.00 67.75 105 GLU A O 1
ATOM 789 N N . PRO A 1 106 ? 16.334 62.378 21.142 1.00 63.34 106 PRO A N 1
ATOM 790 C CA . PRO A 1 106 ? 16.107 62.696 22.544 1.00 63.34 106 PRO A CA 1
ATOM 791 C C . PRO A 1 106 ? 15.925 64.208 22.721 1.00 63.34 106 PRO A C 1
ATOM 793 O O . PRO A 1 106 ? 16.846 64.992 22.499 1.00 63.34 106 PRO A O 1
ATOM 796 N N . LYS A 1 107 ? 14.731 64.631 23.154 1.00 64.12 107 LYS A N 1
ATOM 797 C CA . LYS A 1 107 ? 14.485 66.012 23.586 1.00 64.12 107 LYS A CA 1
ATOM 798 C C . LYS A 1 107 ? 15.130 66.233 24.951 1.00 64.12 107 LYS A C 1
ATOM 800 O O . LYS A 1 107 ? 14.705 65.645 25.942 1.00 64.12 107 LYS A O 1
ATOM 805 N N . ILE A 1 108 ? 16.132 67.105 24.998 1.00 70.50 108 ILE A N 1
ATOM 806 C CA . ILE A 1 108 ? 16.722 67.600 26.243 1.00 70.50 108 ILE A CA 1
ATOM 807 C C . ILE A 1 108 ? 15.700 68.544 26.886 1.00 70.50 108 ILE A C 1
ATOM 809 O O . ILE A 1 108 ? 15.358 69.577 26.314 1.00 70.50 108 ILE A O 1
ATOM 813 N N . VAL A 1 109 ? 15.172 68.174 28.053 1.00 69.50 109 VAL A N 1
ATOM 814 C CA . VAL A 1 109 ? 14.305 69.047 28.855 1.00 69.50 109 VAL A CA 1
ATOM 815 C C . VAL A 1 109 ? 15.195 69.839 29.807 1.00 69.50 109 VAL A C 1
ATOM 817 O O . VAL A 1 109 ? 15.730 69.292 30.770 1.00 69.50 109 VAL A O 1
ATOM 820 N N . GLU A 1 110 ? 15.376 71.130 29.533 1.00 64.62 110 GLU A N 1
ATOM 821 C CA . GLU A 1 110 ? 16.069 72.043 30.443 1.00 64.62 110 GLU A CA 1
ATOM 822 C C . GLU A 1 110 ? 15.201 72.308 31.683 1.00 64.62 110 GLU A C 1
ATOM 824 O O . GLU A 1 110 ? 14.177 72.994 31.628 1.00 64.62 110 GLU A O 1
ATOM 829 N N . HIS A 1 111 ? 15.610 71.768 32.831 1.00 55.28 111 HIS A N 1
ATOM 830 C CA . HIS A 1 111 ? 14.998 72.088 34.116 1.00 55.28 111 HIS A CA 1
ATOM 831 C C . HIS A 1 111 ? 15.473 73.464 34.602 1.00 55.28 111 HIS A C 1
ATOM 833 O O . HIS A 1 111 ? 16.587 73.620 35.098 1.00 55.28 111 HIS A O 1
ATOM 839 N N . ARG A 1 112 ? 14.600 74.471 34.499 1.00 51.94 112 ARG A N 1
ATOM 840 C CA . ARG A 1 112 ? 14.780 75.781 35.143 1.00 51.94 112 ARG A CA 1
ATOM 841 C C . ARG A 1 112 ? 14.561 75.630 36.659 1.00 51.94 112 ARG A C 1
ATOM 843 O O . ARG A 1 112 ? 13.462 75.232 37.048 1.00 51.94 112 ARG A O 1
ATOM 850 N N . PRO A 1 113 ? 15.535 75.946 37.532 1.00 57.78 113 PRO A N 1
ATOM 851 C CA . PRO A 1 113 ? 15.330 75.832 38.972 1.00 57.78 113 PRO A CA 1
ATOM 852 C C . PRO A 1 113 ? 14.368 76.930 39.448 1.00 57.78 113 PRO A C 1
ATOM 854 O O . PRO A 1 113 ? 14.676 78.120 39.369 1.00 57.78 113 PRO A O 1
ATOM 857 N N . ALA A 1 114 ? 13.187 76.530 39.922 1.00 52.41 114 ALA A N 1
ATOM 858 C CA . ALA A 1 114 ? 12.261 77.408 40.628 1.00 52.41 114 ALA A CA 1
ATOM 859 C C . ALA A 1 114 ? 12.535 77.336 42.137 1.00 52.41 114 ALA A C 1
ATOM 861 O O . ALA A 1 114 ? 12.743 76.262 42.695 1.00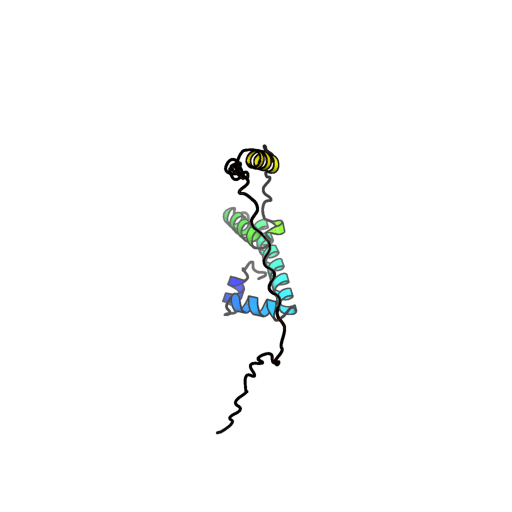 52.41 114 ALA A O 1
ATOM 862 N N . ALA A 1 115 ? 12.579 78.516 42.752 1.00 51.88 115 ALA A N 1
ATOM 863 C CA . ALA A 1 115 ? 13.043 78.785 44.105 1.00 51.88 115 ALA A CA 1
ATOM 864 C C . ALA A 1 115 ? 12.355 77.962 45.209 1.00 51.88 115 ALA A C 1
ATOM 866 O O . ALA A 1 115 ? 11.161 77.668 45.151 1.00 51.88 115 ALA A O 1
ATOM 867 N N . SER A 1 116 ? 13.143 77.674 46.247 1.00 51.31 116 SER A N 1
ATOM 868 C CA . SER A 1 116 ? 12.775 77.009 47.493 1.00 51.31 116 SER A CA 1
ATOM 869 C C . SER A 1 116 ? 11.464 77.529 48.087 1.00 51.31 116 SER A C 1
ATOM 871 O O . SER A 1 116 ? 11.319 78.725 48.345 1.00 51.31 116 SER A O 1
ATOM 873 N N . ARG A 1 117 ? 10.536 76.616 48.384 1.00 46.88 117 ARG A N 1
ATOM 874 C CA . ARG A 1 117 ? 9.430 76.862 49.313 1.00 46.88 117 ARG A CA 1
ATOM 875 C C . ARG A 1 117 ? 9.304 75.707 50.297 1.00 46.88 117 ARG A C 1
ATOM 877 O O . ARG A 1 117 ? 9.526 74.551 49.956 1.00 46.88 117 ARG A O 1
ATOM 884 N N . GLU A 1 118 ? 9.041 76.104 51.530 1.00 45.03 118 GLU A N 1
ATOM 885 C CA . GLU A 1 118 ? 9.303 75.391 52.772 1.00 45.03 118 GLU A CA 1
ATOM 886 C C . GLU A 1 118 ? 8.453 74.134 52.988 1.00 45.03 118 GLU A C 1
ATOM 888 O O . GLU A 1 118 ? 7.310 74.013 52.549 1.00 45.03 118 GLU A O 1
ATOM 893 N N . VAL A 1 119 ? 9.064 73.217 53.736 1.00 44.31 119 VAL A N 1
ATOM 894 C CA . VAL A 1 119 ? 8.526 71.967 54.268 1.00 44.31 119 VAL A CA 1
ATOM 895 C C . VAL A 1 119 ? 7.321 72.243 55.169 1.00 44.31 119 VAL A C 1
ATOM 897 O O . VAL A 1 119 ? 7.435 72.974 56.151 1.00 44.31 119 VAL A O 1
ATOM 900 N N . ARG A 1 120 ? 6.188 71.582 54.909 1.00 40.69 120 ARG A N 1
ATOM 901 C CA . ARG A 1 120 ? 5.111 71.432 55.896 1.00 40.69 120 ARG A CA 1
ATOM 902 C C . ARG A 1 120 ? 4.826 69.947 56.097 1.00 40.69 120 ARG A C 1
ATOM 904 O O . ARG A 1 120 ? 4.268 69.289 55.228 1.00 40.69 120 ARG A O 1
ATOM 911 N N . GLN A 1 121 ? 5.275 69.431 57.238 1.00 46.38 121 GLN A N 1
ATOM 912 C CA . GLN A 1 121 ? 4.959 68.095 57.738 1.00 46.38 121 GLN A CA 1
ATOM 913 C C . GLN A 1 121 ? 3.480 68.014 58.123 1.00 46.38 121 GLN A C 1
ATOM 915 O O . GLN A 1 121 ? 3.003 68.895 58.837 1.00 46.38 121 GLN A O 1
ATOM 920 N N . GLN A 1 122 ? 2.805 66.926 57.750 1.00 43.22 122 GLN A N 1
ATOM 921 C CA . GLN A 1 122 ? 1.654 66.401 58.486 1.00 43.22 122 GLN A CA 1
ATOM 922 C C . GLN A 1 122 ? 1.718 64.864 58.509 1.00 43.22 122 GLN A C 1
ATOM 924 O O . GLN A 1 122 ? 1.634 64.211 57.473 1.00 43.22 122 GLN A O 1
ATOM 929 N N . CYS A 1 123 ? 1.921 64.322 59.714 1.00 34.91 123 CYS A N 1
ATOM 930 C CA . CYS A 1 123 ? 1.633 62.940 60.110 1.00 34.91 123 CYS A CA 1
ATOM 931 C C . CYS A 1 123 ? 0.122 62.740 60.327 1.00 34.91 123 CYS A C 1
ATOM 933 O O . CYS A 1 123 ? -0.568 63.741 60.517 1.00 34.91 123 CYS A O 1
ATOM 935 N N . VAL A 1 124 ? -0.315 61.468 60.410 1.00 37.09 124 VAL A N 1
ATOM 936 C CA . VAL A 1 124 ? -1.346 60.859 61.311 1.00 37.09 124 VAL A CA 1
ATOM 937 C C . VAL A 1 124 ? -2.032 59.695 60.562 1.00 37.09 124 VAL A C 1
ATOM 939 O O . VAL A 1 124 ? -2.615 59.928 59.512 1.00 37.09 124 VAL A O 1
ATOM 942 N N . THR A 1 125 ? -1.638 58.436 60.798 1.00 34.25 125 THR A N 1
ATOM 943 C CA . THR A 1 125 ? -2.069 57.374 61.759 1.00 34.25 125 THR A CA 1
ATOM 944 C C . THR A 1 125 ? -2.905 56.283 61.078 1.00 34.25 125 THR A C 1
ATOM 946 O O . THR A 1 125 ? -3.769 56.561 60.254 1.00 34.25 125 THR A O 1
ATOM 949 N N . THR A 1 126 ? -2.573 55.046 61.438 1.00 42.72 126 THR A N 1
ATOM 950 C CA . THR A 1 126 ? -3.209 53.751 61.147 1.00 42.72 126 THR A CA 1
ATOM 951 C C . THR A 1 126 ? -4.543 53.561 61.871 1.00 42.72 126 THR A C 1
ATOM 953 O O . THR A 1 126 ? -4.720 54.191 62.904 1.00 42.72 126 THR A O 1
ATOM 956 N N . ASP A 1 127 ? -5.398 52.680 61.333 1.00 38.44 127 ASP A N 1
ATOM 957 C CA . ASP A 1 127 ? -6.244 51.651 61.998 1.00 38.44 127 ASP A CA 1
ATOM 958 C C . ASP A 1 127 ? -6.985 50.895 60.859 1.00 38.44 127 ASP A C 1
ATOM 960 O O . ASP A 1 127 ? -7.504 51.540 59.950 1.00 38.44 127 ASP A O 1
ATOM 964 N N . GLU A 1 128 ? -6.722 49.605 60.604 1.00 44.16 128 GLU A N 1
ATOM 965 C CA . GLU A 1 128 ? -7.331 48.366 61.159 1.00 44.16 128 GLU A CA 1
ATOM 966 C C . GLU A 1 128 ? -8.717 47.976 60.582 1.00 44.16 128 GLU A C 1
ATOM 968 O O . GLU A 1 128 ? -9.522 48.845 60.262 1.00 44.16 128 GLU A O 1
ATOM 973 N N . ALA A 1 129 ? -8.950 46.647 60.507 1.00 43.88 129 ALA A N 1
ATOM 974 C CA . ALA A 1 129 ? -10.143 45.872 60.087 1.00 43.88 129 ALA A CA 1
ATOM 975 C C . ALA A 1 129 ? -10.350 45.634 58.566 1.00 43.88 129 ALA A C 1
ATOM 977 O O . ALA A 1 129 ? -10.211 46.554 57.767 1.00 43.88 129 ALA A O 1
ATOM 978 N N . ASP A 1 130 ? -10.737 44.460 58.045 1.00 44.56 130 ASP A N 1
ATOM 979 C CA . ASP A 1 130 ? -10.986 43.110 58.585 1.00 44.56 130 ASP A CA 1
ATOM 980 C C . ASP A 1 130 ? -11.156 42.115 57.399 1.00 44.56 130 ASP A C 1
ATOM 982 O O . ASP A 1 130 ? -11.554 42.517 56.303 1.00 44.56 130 ASP A O 1
ATOM 986 N N . ASP A 1 131 ? -10.859 40.839 57.681 1.00 49.56 131 ASP A N 1
ATOM 987 C CA . ASP A 1 131 ? -11.438 39.562 57.199 1.00 49.56 131 ASP A CA 1
ATOM 988 C C . ASP A 1 131 ? -11.499 39.119 55.708 1.00 49.56 131 ASP A C 1
ATOM 990 O O . ASP A 1 131 ? -12.280 39.590 54.880 1.00 49.56 131 ASP A O 1
ATOM 994 N N . ASP A 1 132 ? -10.679 38.093 55.429 1.00 44.97 132 ASP A N 1
ATOM 995 C CA . ASP A 1 132 ? -10.990 36.730 54.933 1.00 44.97 132 ASP A CA 1
ATOM 996 C C . ASP A 1 132 ? -12.292 36.411 54.145 1.00 44.97 132 ASP A C 1
ATOM 998 O O . ASP A 1 132 ? -13.393 36.425 54.680 1.00 44.97 132 ASP A O 1
ATOM 1002 N N . GLU A 1 133 ? -12.148 35.960 52.882 1.00 49.50 133 GLU A N 1
ATOM 1003 C CA . GLU A 1 133 ? -12.391 34.557 52.440 1.00 49.50 133 GLU A CA 1
ATOM 1004 C C . GLU A 1 133 ? -12.339 34.398 50.890 1.00 49.50 133 GLU A C 1
ATOM 1006 O O . GLU A 1 133 ? -12.879 35.224 50.143 1.00 49.50 133 GLU A O 1
ATOM 1011 N N . PRO A 1 134 ? -11.745 33.310 50.348 1.00 55.97 134 PRO A N 1
ATOM 1012 C CA . PRO A 1 134 ? -11.770 32.998 48.916 1.00 55.97 134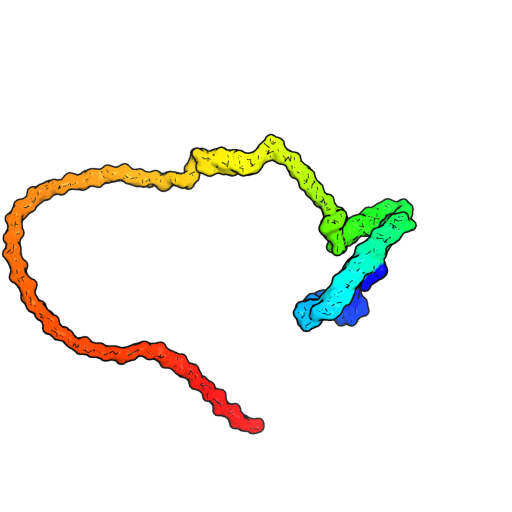 PRO A CA 1
ATOM 1013 C C . PRO A 1 134 ? -13.065 32.284 48.471 1.00 55.97 134 PRO A C 1
ATOM 1015 O O . PRO A 1 134 ? -13.442 31.236 48.989 1.00 55.97 134 PRO A O 1
ATOM 1018 N N . ARG A 1 135 ? -13.711 32.805 47.415 1.00 45.53 135 ARG A N 1
ATOM 1019 C CA . ARG A 1 135 ? -14.893 32.208 46.756 1.00 45.53 135 ARG A CA 1
ATOM 1020 C C . ARG A 1 135 ? -14.600 30.816 46.179 1.00 45.53 135 ARG A C 1
ATOM 1022 O O . ARG A 1 135 ? -13.953 30.698 45.139 1.00 45.53 135 ARG A O 1
ATOM 1029 N N . ILE A 1 136 ? -15.181 29.780 46.779 1.00 47.31 136 ILE A N 1
ATOM 1030 C CA . ILE A 1 136 ? -15.321 28.443 46.186 1.00 47.31 136 ILE A CA 1
ATOM 1031 C C . ILE A 1 136 ? -16.720 28.347 45.564 1.00 47.31 136 ILE A C 1
ATOM 1033 O O . ILE A 1 136 ? -17.725 28.417 46.267 1.00 47.31 136 ILE A O 1
ATOM 1037 N N . HIS A 1 137 ? -16.803 28.175 44.243 1.00 43.78 137 HIS A N 1
ATOM 1038 C CA . HIS A 1 137 ? -18.053 27.807 43.576 1.00 43.78 137 HIS A CA 1
ATOM 1039 C C . HIS A 1 137 ? -18.229 26.286 43.648 1.00 43.78 137 HIS A C 1
ATOM 1041 O O . HIS A 1 137 ? -17.626 25.542 42.877 1.00 43.78 137 HIS A O 1
ATOM 1047 N N . THR A 1 138 ? -19.051 25.816 44.582 1.00 44.78 138 THR A N 1
ATOM 1048 C CA . THR A 1 138 ? -19.518 24.428 44.635 1.00 44.78 138 THR A CA 1
ATOM 1049 C C . THR A 1 138 ? -20.652 24.220 43.630 1.00 44.78 138 THR A C 1
ATOM 1051 O O . THR A 1 138 ? -21.731 24.800 43.738 1.00 44.78 138 THR A O 1
ATOM 1054 N N . VAL A 1 139 ? -20.405 23.374 42.629 1.00 50.91 139 VAL A N 1
ATOM 1055 C CA . VAL A 1 139 ? -21.438 22.827 41.740 1.00 50.91 139 VAL A CA 1
ATOM 1056 C C . VAL A 1 139 ? -22.130 21.696 42.500 1.00 50.91 139 VAL A C 1
ATOM 1058 O O . VAL A 1 139 ? -21.500 20.690 42.819 1.00 50.91 139 VAL A O 1
ATOM 1061 N N . SER A 1 140 ? -23.407 21.874 42.835 1.00 48.31 140 SER A N 1
ATOM 1062 C CA . SER A 1 140 ? -24.214 20.808 43.439 1.00 48.31 140 SER A CA 1
ATOM 1063 C C . SER A 1 140 ? -24.638 19.782 42.376 1.00 48.31 140 SER A C 1
ATOM 1065 O O . SER A 1 140 ? -25.063 20.191 41.294 1.00 48.31 140 SER A O 1
ATOM 1067 N N . PRO A 1 141 ? -24.567 18.469 42.662 1.00 51.16 141 PRO A N 1
ATOM 1068 C CA . PRO A 1 141 ? -25.134 17.432 41.811 1.00 51.16 141 PRO A CA 1
ATOM 1069 C C . PRO A 1 141 ? -26.609 17.205 42.181 1.00 51.16 141 PRO A C 1
ATOM 1071 O O . PRO A 1 141 ? -26.913 16.710 43.266 1.00 51.16 141 PRO A O 1
ATOM 1074 N N . GLU A 1 142 ? -27.537 17.538 41.283 1.00 49.56 142 GLU A N 1
ATOM 1075 C CA . GLU A 1 142 ? -28.919 17.060 41.396 1.00 49.56 142 GLU A CA 1
ATOM 1076 C C . GLU A 1 142 ? -28.995 15.596 40.946 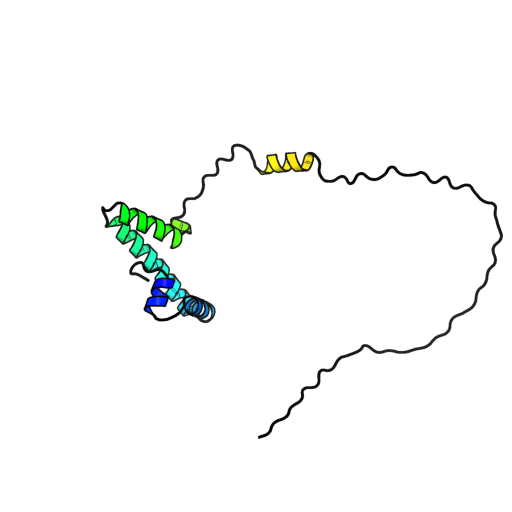1.00 49.56 142 GLU A C 1
ATOM 1078 O O . GLU A 1 142 ? -28.858 15.259 39.771 1.00 49.56 142 GLU A O 1
ATOM 1083 N N . ILE A 1 143 ? -29.221 14.720 41.924 1.00 48.06 143 ILE A N 1
ATOM 1084 C CA . ILE A 1 143 ? -29.766 13.380 41.733 1.00 48.06 143 ILE A CA 1
ATOM 1085 C C . ILE A 1 143 ? -31.290 13.512 41.737 1.00 48.06 143 ILE A C 1
ATOM 1087 O O . ILE A 1 143 ? -31.865 13.936 42.737 1.00 48.06 143 ILE A O 1
ATOM 1091 N N . ALA A 1 144 ? -31.951 13.061 40.671 1.00 47.56 144 ALA A N 1
ATOM 1092 C CA . ALA A 1 144 ? -33.362 12.696 40.715 1.00 47.56 144 ALA A CA 1
ATOM 1093 C C . ALA A 1 144 ? -33.599 11.436 39.874 1.00 47.56 144 ALA A C 1
ATOM 1095 O O . ALA A 1 144 ? -33.538 11.444 38.647 1.00 47.56 144 ALA A O 1
ATOM 1096 N N . ALA A 1 145 ? -33.840 10.341 40.588 1.00 45.31 145 ALA A N 1
ATOM 1097 C CA . ALA A 1 145 ? -34.388 9.096 40.083 1.00 45.31 145 ALA A CA 1
ATOM 1098 C C . ALA A 1 145 ? -35.928 9.145 40.099 1.00 45.31 145 ALA A C 1
ATOM 1100 O O . ALA A 1 145 ? -36.520 9.805 40.953 1.00 45.31 145 ALA A O 1
ATOM 1101 N N . GLY A 1 146 ? -36.558 8.360 39.220 1.00 47.09 146 GLY A N 1
ATOM 1102 C CA . GLY A 1 146 ? -38.000 8.075 39.192 1.00 47.09 146 GLY A CA 1
ATOM 1103 C C . GLY A 1 146 ? -38.627 8.534 37.873 1.00 47.09 146 GLY A C 1
ATOM 1104 O O . GLY A 1 146 ? -38.522 9.702 37.532 1.00 47.09 146 GLY A O 1
ATOM 1105 N N . LYS A 1 147 ? -39.290 7.698 37.077 1.00 38.72 147 LYS A N 1
ATOM 1106 C CA . LYS A 1 147 ? -39.931 6.404 37.320 1.00 38.72 147 LYS A CA 1
ATOM 1107 C C . LYS A 1 147 ? -40.128 5.710 35.973 1.00 38.72 147 LYS A C 1
ATOM 1109 O O . LYS A 1 147 ? -40.338 6.451 34.988 1.00 38.72 147 LYS A O 1
#

pLDDT: mean 77.23, std 21.46, range [34.25, 98.31]

Radius of gyration: 37.94 Å; chains: 1; bounding box: 64×88×83 Å

Secondary structure (DSSP, 8-state):
-TTS--HHHHHHHTT--HHHHHHHHHH-HHHHHHHHHHHHHHHHHHHHHHHT---HHHHHHHHHHHHHH-HHHHSPPP----SS-HHHHHHHHHTTSS----PPP------------------------------------------

Sequence (147 aa):
MGSGLSLTAAAGAMGVSRATINRWMDEHEEFKDAVARGEAARALALESRMLASDNTAVIKACHFALMNAAPEEWREKPVVETAVDPLRVLAEQISGSAIRPRMPEPKIVEHRPAASREVRQQCVTTDEADDDEPRIHTVSPEIAAGK